Protein AF-A0A4R9VC76-F1 (afdb_monomer_lite)

Foldseek 3Di:
DPPQQDADWDWDDDPFKIWIAHPQVRDIDIFTPDPVRVVVVVVPDDRPRD

Structure (mmCIF, N/CA/C/O backbone):
data_AF-A0A4R9VC76-F1
#
_entry.id   AF-A0A4R9VC76-F1
#
loop_
_atom_site.group_PDB
_atom_site.id
_atom_site.type_symbol
_atom_site.label_atom_id
_atom_site.label_alt_id
_atom_site.label_comp_id
_atom_site.label_asym_id
_atom_site.label_entity_id
_atom_site.label_seq_id
_atom_site.pdbx_PDB_ins_code
_atom_site.Cartn_x
_atom_s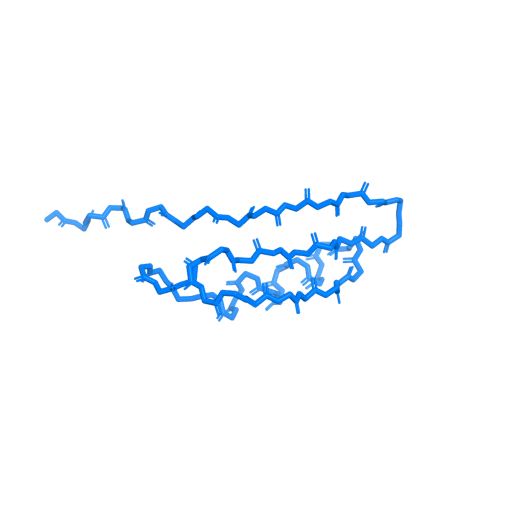ite.Cartn_y
_atom_site.Cartn_z
_atom_site.occupancy
_atom_site.B_iso_or_equiv
_atom_site.auth_seq_id
_atom_site.auth_comp_id
_atom_site.auth_asym_id
_atom_site.auth_atom_id
_atom_site.pdbx_PDB_model_num
ATOM 1 N N . MET A 1 1 ? 12.299 -15.624 -20.358 1.00 48.28 1 MET A N 1
ATOM 2 C CA . MET A 1 1 ? 11.929 -14.203 -20.192 1.00 48.28 1 MET A CA 1
ATOM 3 C C . MET A 1 1 ? 11.168 -14.079 -18.883 1.00 48.28 1 MET A C 1
ATOM 5 O O . MET A 1 1 ? 10.091 -14.652 -18.799 1.00 48.28 1 MET A O 1
ATOM 9 N N . ALA A 1 2 ? 11.722 -13.432 -17.855 1.00 61.22 2 ALA A N 1
ATOM 10 C CA . ALA A 1 2 ? 10.930 -13.097 -16.672 1.00 61.22 2 ALA A CA 1
ATOM 11 C C . ALA A 1 2 ? 9.994 -11.948 -17.068 1.00 61.22 2 ALA A C 1
ATOM 13 O O . ALA A 1 2 ? 10.466 -10.877 -17.448 1.00 61.22 2 ALA A O 1
ATOM 14 N N . MET A 1 3 ? 8.686 -12.201 -17.095 1.00 65.19 3 MET A N 1
ATOM 15 C CA . MET A 1 3 ? 7.701 -11.161 -17.373 1.00 65.19 3 MET A CA 1
ATOM 16 C C . MET A 1 3 ? 7.708 -10.194 -16.188 1.00 65.19 3 MET A C 1
ATOM 18 O O . MET A 1 3 ? 7.450 -10.612 -15.061 1.00 65.19 3 MET A O 1
ATOM 22 N N . ILE A 1 4 ? 8.043 -8.925 -16.422 1.00 68.50 4 ILE A N 1
ATOM 23 C CA . ILE A 1 4 ? 7.921 -7.894 -15.390 1.00 68.50 4 ILE A CA 1
ATOM 24 C C . ILE A 1 4 ? 6.425 -7.699 -15.153 1.00 68.50 4 ILE A C 1
ATOM 26 O O . ILE A 1 4 ? 5.729 -7.147 -16.003 1.00 68.50 4 ILE A O 1
ATOM 30 N N . VAL A 1 5 ? 5.931 -8.196 -14.023 1.00 66.75 5 VAL A N 1
ATOM 31 C CA . VAL A 1 5 ? 4.556 -7.957 -13.588 1.00 66.75 5 VAL A CA 1
ATOM 32 C C . VAL A 1 5 ? 4.547 -6.635 -12.830 1.00 66.75 5 VAL A C 1
ATOM 34 O O . VAL A 1 5 ? 5.256 -6.482 -11.837 1.00 66.75 5 VAL A O 1
ATOM 37 N N . GLN A 1 6 ? 3.817 -5.654 -13.357 1.00 67.94 6 GLN A N 1
ATOM 38 C CA . GLN A 1 6 ? 3.641 -4.349 -12.724 1.00 67.94 6 GLN A CA 1
ATOM 39 C C . GLN A 1 6 ? 2.420 -4.428 -11.802 1.00 67.94 6 GLN A C 1
ATOM 41 O O . GLN A 1 6 ? 1.325 -4.708 -12.288 1.00 67.94 6 GLN A O 1
ATOM 46 N N . ASN A 1 7 ? 2.605 -4.171 -10.506 1.00 73.19 7 ASN A N 1
ATOM 47 C CA . ASN A 1 7 ? 1.495 -3.885 -9.596 1.00 73.19 7 ASN A CA 1
ATOM 48 C C . ASN A 1 7 ? 1.271 -2.373 -9.544 1.00 73.19 7 ASN A C 1
ATOM 50 O O . ASN A 1 7 ? 2.236 -1.600 -9.528 1.00 73.19 7 ASN A O 1
ATOM 54 N N . TYR A 1 8 ? 0.007 -1.962 -9.485 1.00 77.31 8 TYR A N 1
ATOM 55 C CA . TYR A 1 8 ? -0.381 -0.561 -9.358 1.00 77.31 8 TYR A CA 1
ATOM 56 C C . TYR A 1 8 ? -1.113 -0.359 -8.037 1.00 77.31 8 TYR A C 1
ATOM 58 O O . TYR A 1 8 ? -2.236 -0.818 -7.868 1.00 77.31 8 TYR A O 1
ATOM 66 N N . VAL A 1 9 ? -0.480 0.375 -7.123 1.00 81.62 9 VAL A N 1
ATOM 67 C CA . VAL A 1 9 ? -1.054 0.736 -5.825 1.00 81.62 9 VAL A CA 1
ATOM 68 C C . VAL A 1 9 ? -1.312 2.239 -5.821 1.00 81.62 9 VAL A C 1
ATOM 70 O O . VAL A 1 9 ? -0.410 3.035 -6.094 1.00 81.62 9 VAL A O 1
ATOM 73 N N . GLY A 1 10 ? -2.546 2.635 -5.518 1.00 84.31 10 GLY A N 1
ATOM 74 C CA . GLY A 1 10 ? -2.895 4.033 -5.295 1.00 84.31 10 GLY A CA 1
ATOM 75 C C . GLY A 1 10 ? -2.243 4.542 -4.012 1.00 84.31 10 GLY A C 1
ATOM 76 O O . GLY A 1 10 ? -2.240 3.849 -2.997 1.00 84.31 10 GLY A O 1
ATOM 77 N N . CYS A 1 11 ? -1.687 5.751 -4.036 1.00 85.56 11 CYS A N 1
ATOM 78 C CA . CYS A 1 11 ? -1.057 6.346 -2.863 1.00 85.56 11 CYS A CA 1
ATOM 79 C C . CYS A 1 11 ? -1.474 7.807 -2.696 1.00 85.56 11 CYS A C 1
ATOM 81 O O . CYS A 1 11 ? -1.255 8.621 -3.593 1.00 85.56 11 CYS A O 1
ATOM 83 N N . ASP A 1 12 ? -2.028 8.133 -1.529 1.00 87.69 12 ASP A N 1
ATOM 84 C CA . ASP A 1 12 ? -2.153 9.510 -1.061 1.00 87.69 12 ASP A CA 1
ATOM 85 C C . ASP A 1 12 ? -0.959 9.853 -0.158 1.00 87.69 12 ASP A C 1
ATOM 87 O O . ASP A 1 12 ? -0.582 9.090 0.740 1.00 87.69 12 ASP A O 1
ATOM 91 N N . ILE A 1 13 ? -0.310 10.982 -0.450 1.00 86.69 13 ILE A N 1
ATOM 92 C CA . ILE A 1 13 ? 0.964 11.366 0.160 1.00 86.69 13 ILE A CA 1
ATOM 93 C C . ILE A 1 13 ? 0.763 12.615 1.010 1.00 86.69 13 ILE A C 1
ATOM 95 O O . ILE A 1 13 ? 0.435 13.692 0.512 1.00 86.69 13 ILE A O 1
ATOM 99 N N . SER A 1 14 ? 1.093 12.503 2.293 1.00 88.44 14 SER A N 1
ATOM 100 C CA . SER A 1 14 ? 1.187 13.633 3.215 1.00 88.44 14 SER A CA 1
ATOM 101 C C . SER A 1 14 ? 2.618 13.810 3.735 1.00 88.44 14 SER A C 1
ATOM 103 O O . SER A 1 14 ? 3.486 12.947 3.579 1.00 88.44 14 SER A O 1
ATOM 105 N N . LYS A 1 15 ? 2.883 14.932 4.420 1.00 82.56 15 LYS A N 1
ATOM 106 C CA . LYS A 1 15 ? 4.218 15.229 4.977 1.00 82.56 15 LYS A CA 1
ATOM 107 C C . LYS A 1 15 ? 4.731 14.169 5.955 1.00 82.56 15 LYS A C 1
ATOM 109 O O . LYS A 1 15 ? 5.935 14.019 6.089 1.00 82.56 15 LYS A O 1
ATOM 114 N N . ALA A 1 16 ? 3.838 13.471 6.655 1.00 87.75 16 ALA A N 1
ATOM 115 C CA . ALA A 1 16 ? 4.215 12.516 7.696 1.00 87.75 16 ALA A CA 1
ATOM 116 C C . ALA A 1 16 ? 3.823 11.069 7.371 1.00 87.75 16 ALA A C 1
ATOM 118 O O . ALA A 1 16 ? 4.319 10.147 8.020 1.00 87.75 16 ALA A O 1
ATOM 119 N N . ARG A 1 17 ? 2.901 10.851 6.426 1.00 90.94 17 ARG A N 1
ATOM 120 C CA . ARG A 1 17 ? 2.260 9.549 6.195 1.00 90.94 17 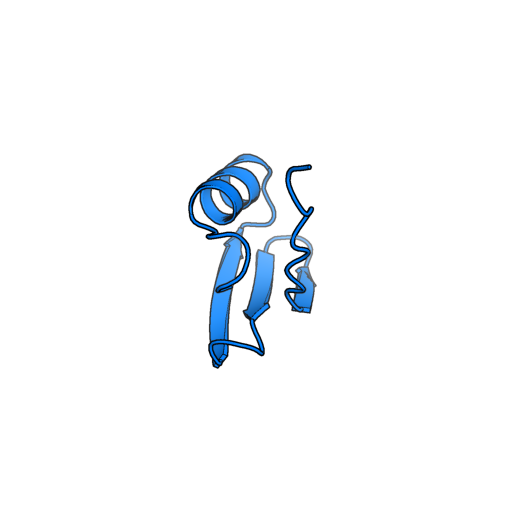ARG A CA 1
ATOM 121 C C . ARG A 1 17 ? 1.954 9.309 4.722 1.00 90.94 17 ARG A C 1
ATOM 123 O O . ARG A 1 17 ? 1.715 10.263 3.985 1.00 90.94 17 ARG A O 1
ATOM 130 N N . LEU A 1 18 ? 1.932 8.036 4.358 1.00 90.69 18 LEU A N 1
ATOM 131 C CA . LEU A 1 18 ? 1.486 7.508 3.079 1.00 90.69 18 LEU A CA 1
ATOM 132 C C . LEU A 1 18 ? 0.266 6.629 3.337 1.00 90.69 18 LEU A C 1
ATOM 134 O O . LEU A 1 18 ? 0.295 5.743 4.197 1.00 90.69 18 LEU A O 1
ATOM 138 N N . ASP A 1 19 ? -0.789 6.887 2.588 1.00 90.12 19 ASP A N 1
ATOM 139 C CA . ASP A 1 19 ? -2.032 6.140 2.600 1.00 90.12 19 ASP A CA 1
ATOM 140 C C . ASP A 1 19 ? -2.091 5.319 1.309 1.00 90.12 19 ASP A C 1
ATOM 142 O O . ASP A 1 19 ? -2.238 5.863 0.219 1.00 90.12 19 ASP A O 1
ATOM 146 N N . LEU A 1 20 ? -1.895 4.011 1.436 1.00 88.50 20 LEU A N 1
ATOM 147 C CA . LEU A 1 20 ? -1.740 3.062 0.341 1.00 88.50 20 LEU A CA 1
ATOM 148 C C . LEU A 1 20 ? -3.038 2.286 0.155 1.00 88.50 20 LEU A C 1
ATOM 150 O O . LEU A 1 20 ? -3.603 1.764 1.120 1.00 88.50 20 LEU A O 1
ATOM 154 N N . PHE A 1 21 ? -3.500 2.213 -1.086 1.00 86.44 21 PHE A N 1
ATOM 155 C CA . PHE A 1 21 ? -4.701 1.496 -1.475 1.00 86.44 21 PHE A CA 1
ATOM 156 C C . PHE A 1 21 ? -4.405 0.586 -2.663 1.00 86.44 21 PHE A C 1
ATOM 158 O O . PHE A 1 21 ? -4.040 1.054 -3.741 1.00 86.44 21 PHE A O 1
ATOM 165 N N . ASP A 1 22 ? -4.580 -0.711 -2.453 1.00 82.94 22 ASP A N 1
ATOM 166 C CA . ASP A 1 22 ? -4.549 -1.708 -3.513 1.00 82.94 22 ASP A CA 1
ATOM 167 C C . ASP A 1 22 ? -5.985 -2.026 -3.947 1.00 82.94 22 ASP A C 1
ATOM 169 O O . ASP A 1 22 ? -6.790 -2.539 -3.162 1.00 82.94 22 ASP A O 1
ATOM 173 N N . GLU A 1 23 ? -6.302 -1.711 -5.202 1.00 75.19 23 GLU A N 1
ATOM 174 C CA . GLU A 1 23 ? -7.620 -1.958 -5.785 1.00 75.19 23 GLU A CA 1
ATOM 175 C C . GLU A 1 23 ? -7.854 -3.454 -6.039 1.00 75.19 23 GLU A C 1
ATOM 177 O O . GLU A 1 23 ? -8.982 -3.925 -5.887 1.00 75.19 23 GLU A O 1
ATOM 182 N N . ALA A 1 24 ? -6.799 -4.218 -6.355 1.00 75.12 24 ALA A N 1
ATOM 183 C CA . ALA A 1 24 ? -6.917 -5.632 -6.706 1.00 75.12 24 ALA A CA 1
ATOM 184 C C . ALA A 1 24 ? -7.356 -6.490 -5.508 1.00 75.12 24 ALA A C 1
ATOM 186 O O . ALA A 1 24 ? -8.210 -7.370 -5.645 1.00 75.12 24 ALA A O 1
ATOM 187 N N . SER A 1 25 ? -6.819 -6.203 -4.320 1.00 74.69 25 SER A N 1
ATOM 188 C CA . SER A 1 25 ? -7.166 -6.894 -3.072 1.00 74.69 25 SER A CA 1
ATOM 189 C C . SER A 1 25 ? -8.133 -6.108 -2.183 1.00 74.69 25 SER A C 1
ATOM 191 O O . SER A 1 25 ? -8.524 -6.614 -1.127 1.00 74.69 25 SER A O 1
ATOM 193 N N . GLY A 1 26 ? -8.482 -4.867 -2.544 1.00 81.06 26 GLY A N 1
ATOM 194 C CA . GLY A 1 26 ? -9.275 -3.958 -1.707 1.00 81.06 26 GLY A CA 1
ATOM 195 C C . GLY A 1 26 ? -8.595 -3.609 -0.377 1.00 81.06 26 GLY A C 1
ATOM 196 O O . GLY A 1 26 ? -9.269 -3.362 0.627 1.00 81.06 26 GLY A O 1
ATOM 197 N N . ARG A 1 27 ? -7.258 -3.657 -0.332 1.00 82.69 27 ARG A N 1
ATOM 198 C CA . ARG A 1 27 ? -6.476 -3.451 0.892 1.00 82.69 27 ARG A CA 1
ATOM 199 C C . ARG A 1 27 ? -6.138 -1.982 1.065 1.00 82.69 27 ARG A C 1
ATOM 201 O O . ARG A 1 27 ? -5.711 -1.316 0.132 1.00 82.69 27 ARG A O 1
ATOM 208 N N . TYR A 1 28 ? -6.267 -1.507 2.298 1.00 86.94 28 TYR A N 1
ATOM 209 C CA . TYR A 1 28 ? -5.870 -0.164 2.689 1.00 86.94 28 TYR A CA 1
ATOM 210 C C . TYR A 1 28 ? -4.849 -0.231 3.822 1.00 86.94 28 TYR A C 1
ATOM 212 O O . TYR A 1 28 ? -5.075 -0.902 4.834 1.00 86.94 28 TYR A O 1
ATOM 220 N N . GLN A 1 29 ? -3.730 0.471 3.660 1.00 87.44 29 GLN A N 1
ATOM 221 C CA . GLN A 1 29 ? -2.647 0.486 4.631 1.00 87.44 29 GLN A CA 1
ATOM 222 C C . GLN A 1 29 ? -2.049 1.881 4.760 1.00 87.44 29 GLN A C 1
ATOM 224 O O . GLN A 1 29 ? -1.772 2.557 3.779 1.00 87.44 29 GLN A O 1
ATOM 229 N N . ARG A 1 30 ? -1.814 2.312 5.997 1.00 92.25 30 ARG A N 1
ATOM 230 C CA . ARG A 1 30 ? -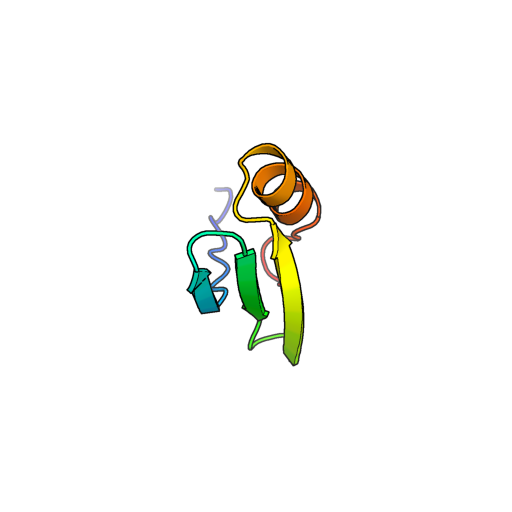1.208 3.608 6.297 1.00 92.25 30 ARG A CA 1
ATOM 231 C C . ARG A 1 30 ? 0.171 3.396 6.899 1.00 92.25 30 ARG A C 1
ATOM 233 O O . ARG A 1 30 ? 0.284 2.752 7.942 1.00 92.25 30 ARG A O 1
ATOM 240 N N . ILE A 1 31 ? 1.194 3.974 6.281 1.00 91.50 31 ILE A N 1
ATOM 241 C CA . ILE A 1 31 ? 2.583 3.895 6.747 1.00 91.50 31 ILE A CA 1
ATOM 242 C C . ILE A 1 31 ? 3.163 5.299 6.979 1.00 91.50 31 ILE A C 1
ATOM 244 O O . ILE A 1 31 ? 2.667 6.277 6.417 1.00 91.50 31 ILE A O 1
ATOM 248 N N . PRO A 1 32 ? 4.200 5.455 7.818 1.00 92.75 32 PRO A N 1
ATOM 249 C CA . PRO A 1 32 ? 4.974 6.691 7.869 1.00 92.75 32 PRO A CA 1
ATOM 250 C C . PRO A 1 32 ? 5.586 7.023 6.503 1.00 92.75 32 PRO A C 1
ATOM 252 O O . PRO A 1 32 ? 6.051 6.128 5.803 1.00 92.75 32 PRO A O 1
ATOM 255 N N . ASN A 1 33 ? 5.650 8.309 6.151 1.00 88.62 33 ASN A N 1
ATOM 256 C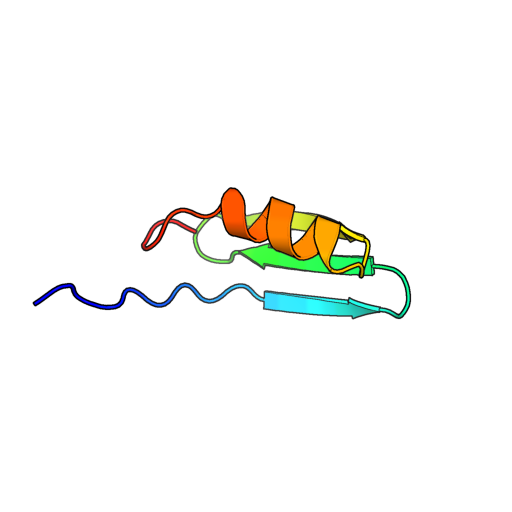 CA . ASN A 1 33 ? 6.375 8.772 4.964 1.00 88.62 33 ASN A CA 1
ATOM 257 C C . ASN A 1 33 ? 7.888 8.816 5.250 1.00 88.62 33 ASN A C 1
ATOM 259 O O . ASN A 1 33 ? 8.490 9.882 5.357 1.00 88.62 33 ASN A O 1
ATOM 263 N N . GLN A 1 34 ? 8.468 7.643 5.493 1.00 91.44 34 GLN A N 1
ATOM 264 C CA . GLN A 1 34 ? 9.883 7.439 5.795 1.00 91.44 34 GLN A CA 1
ATOM 265 C C . GLN A 1 34 ? 10.407 6.291 4.936 1.00 91.44 34 GLN A C 1
ATOM 267 O O . GLN A 1 34 ? 9.692 5.311 4.727 1.00 91.44 34 GLN A O 1
ATOM 272 N N . ALA A 1 35 ? 11.653 6.400 4.471 1.00 88.62 35 ALA A N 1
ATOM 273 C CA . ALA A 1 35 ? 12.258 5.416 3.573 1.00 88.62 35 ALA A CA 1
ATOM 274 C C . ALA A 1 35 ? 12.186 3.993 4.146 1.00 88.62 35 ALA A C 1
ATOM 276 O O . ALA A 1 35 ? 11.688 3.100 3.477 1.00 88.62 35 ALA A O 1
ATOM 277 N N . GLU A 1 36 ? 12.541 3.814 5.420 1.00 91.38 36 GLU A N 1
ATOM 278 C CA . GLU A 1 36 ? 12.497 2.509 6.095 1.00 91.38 36 GLU A CA 1
ATOM 279 C C . GLU A 1 36 ? 11.086 1.897 6.115 1.00 91.38 36 GLU A C 1
ATOM 281 O O . GLU A 1 36 ? 10.915 0.692 5.944 1.00 91.38 36 GLU A O 1
ATOM 286 N N . ALA A 1 37 ? 10.051 2.725 6.290 1.00 88.38 37 ALA A N 1
ATOM 287 C CA . ALA A 1 37 ? 8.668 2.260 6.286 1.00 88.38 37 ALA A CA 1
ATOM 288 C C . ALA A 1 37 ? 8.195 1.875 4.877 1.00 88.38 37 ALA A C 1
ATOM 290 O O . ALA A 1 37 ? 7.450 0.907 4.724 1.00 88.38 37 ALA A O 1
ATOM 291 N N . ILE A 1 38 ? 8.641 2.614 3.857 1.00 87.94 38 ILE A N 1
ATOM 292 C CA . ILE A 1 38 ? 8.370 2.299 2.452 1.00 87.94 38 ILE A CA 1
ATOM 293 C C . ILE A 1 38 ? 9.084 1.002 2.058 1.00 87.94 38 ILE A C 1
ATOM 295 O O . ILE A 1 38 ? 8.463 0.129 1.463 1.00 87.94 38 ILE A O 1
ATOM 299 N N . GLU A 1 39 ? 10.354 0.836 2.426 1.00 90.06 39 GLU A N 1
ATOM 300 C CA . GLU A 1 39 ? 11.121 -0.382 2.149 1.00 90.06 39 GLU A CA 1
ATOM 301 C C . GLU A 1 39 ? 10.500 -1.606 2.826 1.00 90.06 39 GLU A C 1
ATOM 303 O O . GLU A 1 39 ? 10.324 -2.637 2.178 1.00 90.06 39 GLU A O 1
ATOM 308 N N . ALA A 1 40 ? 10.088 -1.484 4.092 1.00 89.44 40 ALA A N 1
ATOM 309 C CA . ALA A 1 40 ? 9.391 -2.555 4.800 1.00 89.44 40 ALA A CA 1
ATOM 310 C C . ALA A 1 40 ? 8.042 -2.909 4.149 1.00 89.44 40 ALA A C 1
ATOM 312 O O . ALA A 1 40 ? 7.684 -4.085 4.085 1.00 89.44 40 ALA A O 1
ATOM 313 N N . TYR A 1 41 ? 7.307 -1.910 3.646 1.00 86.44 41 TYR A N 1
ATOM 314 C CA . TYR A 1 41 ? 6.069 -2.139 2.899 1.00 86.44 41 TYR A CA 1
ATOM 315 C C . TYR A 1 41 ? 6.338 -2.879 1.583 1.00 86.44 41 TYR A C 1
ATOM 317 O O . TYR A 1 41 ? 5.728 -3.916 1.330 1.00 86.44 41 TYR A O 1
ATOM 325 N N . VAL A 1 42 ? 7.294 -2.399 0.781 1.00 85.19 42 VAL A N 1
ATOM 326 C CA . VAL A 1 42 ? 7.646 -2.996 -0.517 1.00 85.19 42 VAL A CA 1
ATOM 327 C C . VAL A 1 42 ? 8.197 -4.413 -0.354 1.00 85.19 42 VAL A C 1
ATOM 329 O O . VAL A 1 42 ? 7.869 -5.286 -1.153 1.00 85.19 42 VAL A O 1
ATOM 332 N N . ALA A 1 43 ? 8.966 -4.680 0.704 1.00 87.06 43 ALA A N 1
ATOM 333 C CA . ALA A 1 43 ? 9.464 -6.019 1.018 1.00 87.06 43 ALA A CA 1
ATOM 334 C C . ALA A 1 43 ? 8.340 -7.037 1.302 1.00 87.06 43 ALA A C 1
ATOM 336 O O . ALA A 1 43 ? 8.565 -8.241 1.185 1.00 87.06 43 ALA A O 1
ATOM 337 N N . GLY A 1 44 ? 7.143 -6.569 1.671 1.00 83.75 44 GL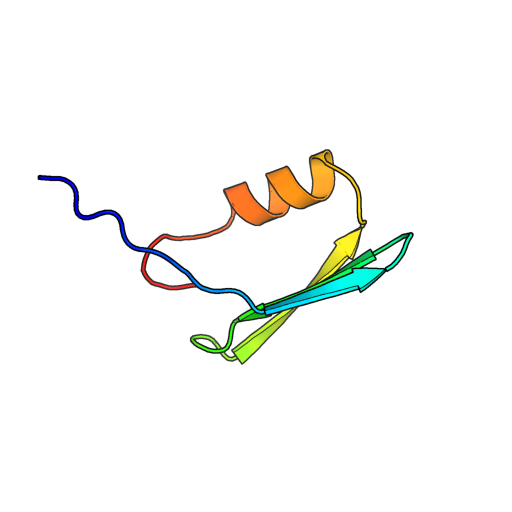Y A N 1
ATOM 338 C CA . GLY A 1 44 ? 5.963 -7.406 1.885 1.00 83.75 44 GLY A CA 1
ATOM 339 C C . GLY A 1 44 ? 5.108 -7.649 0.636 1.00 83.75 44 GLY A C 1
ATOM 340 O O . GLY A 1 44 ? 4.183 -8.460 0.708 1.00 83.75 44 GLY A O 1
ATOM 341 N N . LEU A 1 45 ? 5.382 -6.970 -0.485 1.00 81.94 45 LEU A N 1
ATOM 342 C CA . LEU A 1 45 ? 4.568 -7.064 -1.701 1.00 81.94 45 LEU A CA 1
ATOM 343 C C . LEU A 1 45 ? 4.891 -8.320 -2.515 1.00 81.94 45 LEU A C 1
ATOM 345 O O . LEU A 1 45 ? 6.054 -8.676 -2.716 1.00 81.94 45 LEU A O 1
ATOM 349 N N . CYS A 1 46 ? 3.849 -8.963 -3.045 1.00 76.12 46 CYS A N 1
ATOM 350 C CA . CYS A 1 46 ? 3.975 -10.072 -3.982 1.00 76.12 46 CYS A CA 1
ATOM 351 C C . CYS A 1 46 ? 3.603 -9.622 -5.401 1.00 76.12 46 CYS A C 1
ATOM 353 O O . CYS A 1 46 ? 2.466 -9.231 -5.682 1.00 76.12 46 CYS A O 1
ATOM 355 N N . ALA A 1 47 ? 4.559 -9.736 -6.327 1.00 68.75 47 ALA A N 1
ATOM 356 C CA . ALA A 1 47 ? 4.338 -9.408 -7.733 1.00 68.75 47 ALA A CA 1
ATOM 357 C C . ALA A 1 47 ? 3.193 -10.249 -8.331 1.00 68.75 47 ALA A C 1
ATOM 359 O O . ALA A 1 47 ? 3.218 -11.480 -8.258 1.00 68.75 47 ALA A O 1
ATOM 360 N N . GLY A 1 48 ? 2.206 -9.581 -8.936 1.00 65.81 48 GLY A N 1
ATOM 361 C CA . GLY A 1 48 ? 1.052 -10.213 -9.584 1.00 65.81 48 GLY A CA 1
ATOM 362 C C . GLY A 1 48 ? -0.101 -10.596 -8.659 1.00 65.81 48 GLY A C 1
ATOM 363 O O . GLY A 1 48 ? -1.007 -11.303 -9.100 1.00 65.81 48 GLY A O 1
ATOM 364 N N . ARG A 1 49 ? -0.066 -10.160 -7.397 1.00 67.56 49 ARG A N 1
ATOM 365 C CA . ARG A 1 49 ? -1.152 -10.360 -6.431 1.00 67.56 49 ARG A CA 1
ATOM 366 C C . ARG A 1 49 ? -1.630 -9.054 -5.802 1.00 67.56 49 ARG A C 1
ATOM 368 O O . ARG A 1 49 ? -2.836 -8.900 -5.647 1.00 67.56 49 ARG A O 1
ATOM 375 N N . ASP A 1 50 ? -0.690 -8.211 -5.385 1.00 60.44 50 ASP A N 1
ATOM 376 C CA . ASP A 1 50 ? -0.960 -6.903 -4.767 1.00 60.44 50 ASP A CA 1
ATOM 377 C C . ASP A 1 50 ? -0.829 -5.740 -5.777 1.00 60.44 50 ASP A C 1
ATOM 379 O O . ASP A 1 50 ? -0.956 -5.993 -6.996 1.00 60.44 50 ASP A O 1
#

Radius of gyration: 11.73 Å; chains: 1; bounding box: 22×29×28 Å

Sequence (50 aa):
MAMIVQNYVGCDISKARLDLFDEASGRYQRIPNQAEAIEAYVAGLCAGRD

Secondary structure (DSSP, 8-state):
----PPP--EEEE-SSEEEEEETTTT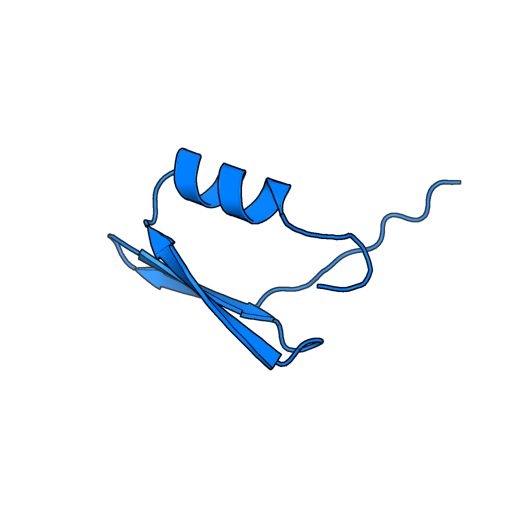EEEEEESSHHHHHHHHHT--TTT-

pLDDT: mean 81.22, std 10.14, range [48.28, 92.75]